Protein AF-A0A7W9WRQ5-F1 (afdb_monomer_lite)

Sequence (163 aa):
MSIVTDNIGAVTGIIGAITGGFALWKSYQVKSLDLRLELRKALGNAHHALRSLPDLLDYADGSRHRILAQGGQGGAALAWEQDLAAARTEIRNIAAELRDEDEDFNALSDKQLEVAIAAANKQVLRLEALVSKYRDAVAADDDRRRDIRREHADLARDMIARR

pLDDT: mean 80.29, std 16.01, range [38.62, 97.81]

Secondary structure (DSSP, 8-state):
--HHHHHHHHHHHHHHHHHHHHHHHTT----HHHHHHHHHHHHHHHHHHHHHHHHHHHHHHHHHHHHHHHH--HHHHHHHHHHHHHHHHHHHHHHHHSPPTT--GGG--HHHHHHHHHHHHHHHHHHHHHHHHHHHHHHHHHHHHHHHHHHHHHHHHHHHHT-

Structure (mmCIF, N/CA/C/O backbone):
data_AF-A0A7W9WRQ5-F1
#
_entry.id   AF-A0A7W9WRQ5-F1
#
loop_
_atom_site.group_PDB
_atom_site.id
_atom_site.type_symbol
_atom_site.label_atom_id
_atom_site.label_alt_id
_atom_site.label_comp_id
_atom_site.label_asym_id
_atom_site.label_entity_id
_atom_site.label_seq_id
_atom_site.pdbx_PDB_ins_code
_atom_site.Cartn_x
_atom_site.Cartn_y
_atom_site.Cartn_z
_atom_site.occupancy
_atom_site.B_iso_or_equiv
_atom_site.auth_seq_id
_atom_site.auth_comp_id
_atom_site.auth_asym_id
_atom_site.auth_atom_id
_atom_site.pdbx_PDB_model_num
ATOM 1 N N . MET A 1 1 ? -7.538 -7.346 -21.746 1.00 40.38 1 MET A N 1
ATOM 2 C CA . MET A 1 1 ? -6.639 -6.875 -20.670 1.00 40.38 1 MET A CA 1
ATOM 3 C C . MET A 1 1 ? -7.435 -6.085 -19.615 1.00 40.38 1 MET A C 1
ATOM 5 O O . MET A 1 1 ? -6.917 -5.126 -19.074 1.00 40.38 1 MET A O 1
ATOM 9 N N . SER A 1 2 ? -8.689 -6.467 -19.326 1.00 38.78 2 SER A N 1
ATOM 10 C CA . SER A 1 2 ? -9.653 -5.581 -18.638 1.00 38.78 2 SER A CA 1
ATOM 11 C C . SER A 1 2 ? -9.828 -5.880 -17.143 1.00 38.78 2 SER A C 1
ATOM 13 O O . SER A 1 2 ? -10.076 -4.974 -16.366 1.00 38.78 2 SER A O 1
ATOM 15 N N . ILE A 1 3 ? -9.593 -7.124 -16.716 1.00 38.62 3 ILE A N 1
ATOM 16 C CA . ILE A 1 3 ? -9.868 -7.575 -15.339 1.00 38.62 3 ILE A CA 1
ATOM 17 C C . ILE A 1 3 ? -8.924 -6.914 -14.312 1.00 38.62 3 ILE A C 1
ATOM 19 O O . ILE A 1 3 ? -9.313 -6.629 -13.185 1.00 38.62 3 ILE A O 1
ATOM 23 N N . VAL A 1 4 ? -7.678 -6.627 -14.701 1.00 41.75 4 VAL A N 1
ATOM 24 C CA . VAL A 1 4 ? -6.659 -6.071 -13.790 1.00 41.75 4 VAL A CA 1
ATOM 25 C C . VAL A 1 4 ? -6.859 -4.567 -13.576 1.00 41.75 4 VAL A C 1
ATOM 27 O O . VAL A 1 4 ? -6.687 -4.072 -12.465 1.00 41.75 4 VAL A O 1
ATOM 30 N N . THR A 1 5 ? -7.275 -3.836 -14.614 1.00 45.28 5 THR A N 1
ATOM 31 C CA . THR A 1 5 ? -7.593 -2.404 -14.510 1.00 45.28 5 THR A CA 1
ATOM 32 C C . THR A 1 5 ? -8.837 -2.176 -13.650 1.00 45.28 5 THR A C 1
ATOM 34 O O . THR A 1 5 ? -8.851 -1.239 -12.852 1.00 45.28 5 THR A O 1
ATOM 37 N N . ASP A 1 6 ? -9.824 -3.074 -13.739 1.00 45.28 6 ASP A N 1
ATOM 38 C CA . ASP A 1 6 ? -11.033 -3.032 -12.910 1.00 45.28 6 ASP A CA 1
ATOM 39 C C . ASP A 1 6 ? -10.716 -3.250 -11.418 1.00 45.28 6 ASP A C 1
ATOM 41 O O . ASP A 1 6 ? -11.196 -2.496 -10.567 1.00 45.28 6 ASP A O 1
ATOM 45 N N . ASN A 1 7 ? -9.823 -4.193 -11.087 1.00 49.25 7 ASN A N 1
ATOM 46 C CA . ASN A 1 7 ? -9.411 -4.444 -9.699 1.00 49.25 7 ASN A CA 1
ATOM 47 C C . ASN A 1 7 ? -8.590 -3.288 -9.102 1.00 49.25 7 ASN A C 1
ATOM 49 O O . ASN A 1 7 ? -8.823 -2.885 -7.962 1.00 49.25 7 ASN A O 1
ATOM 53 N N . ILE A 1 8 ? -7.668 -2.698 -9.871 1.00 50.19 8 ILE A N 1
ATOM 54 C CA . ILE A 1 8 ? -6.861 -1.554 -9.408 1.00 50.19 8 ILE A CA 1
ATOM 55 C C . ILE A 1 8 ? -7.742 -0.302 -9.228 1.00 50.19 8 ILE A C 1
ATOM 57 O O . ILE A 1 8 ? -7.540 0.475 -8.290 1.00 50.19 8 ILE A O 1
ATOM 61 N N . GLY A 1 9 ? -8.754 -0.120 -10.084 1.00 49.56 9 GLY A N 1
ATOM 62 C CA . GLY A 1 9 ? -9.756 0.941 -9.966 1.00 49.56 9 GLY A CA 1
ATOM 63 C C . GLY A 1 9 ? -10.586 0.834 -8.683 1.00 49.56 9 GLY A C 1
ATOM 64 O O . GLY A 1 9 ? -10.688 1.821 -7.946 1.00 49.56 9 GLY A O 1
ATOM 65 N N . ALA A 1 10 ? -11.086 -0.366 -8.368 1.00 51.34 10 ALA A N 1
ATOM 66 C CA . ALA A 1 10 ? -11.911 -0.636 -7.186 1.00 51.34 10 ALA A CA 1
ATOM 67 C C . ALA A 1 10 ? -11.186 -0.346 -5.858 1.00 51.34 10 ALA A C 1
ATOM 69 O O . ALA A 1 10 ? -11.768 0.246 -4.948 1.00 51.34 10 ALA A O 1
ATOM 70 N N . VAL A 1 11 ? -9.890 -0.665 -5.773 1.00 52.44 11 VAL A N 1
ATOM 71 C CA . VAL A 1 11 ? -9.059 -0.368 -4.591 1.00 52.44 11 VAL A CA 1
ATOM 72 C C . VAL A 1 11 ? -8.927 1.150 -4.357 1.00 52.44 11 VAL A C 1
ATOM 74 O O . VAL A 1 11 ? -8.906 1.601 -3.215 1.00 52.44 11 VAL A O 1
ATOM 77 N N . THR A 1 12 ? -8.925 1.967 -5.421 1.00 52.56 12 THR A N 1
ATOM 78 C CA . THR A 1 12 ? -8.859 3.448 -5.341 1.00 52.56 12 THR A CA 1
ATOM 79 C C . THR A 1 12 ? -10.091 4.079 -4.714 1.00 52.56 12 THR A C 1
ATOM 81 O O . THR A 1 12 ? -9.970 4.965 -3.870 1.00 52.56 12 THR A O 1
ATOM 84 N N . GLY A 1 13 ? -11.276 3.669 -5.181 1.00 53.44 13 GLY A N 1
ATOM 85 C CA . GLY A 1 13 ? -12.532 4.325 -4.815 1.00 53.44 13 GLY A CA 1
ATOM 86 C C . GLY A 1 13 ? -12.868 4.122 -3.343 1.00 53.44 13 GLY A C 1
ATOM 87 O O . GLY A 1 13 ? -13.399 5.021 -2.697 1.00 53.44 13 GLY A O 1
ATOM 88 N N . ILE A 1 14 ? -12.492 2.960 -2.807 1.00 53.66 14 ILE A N 1
ATOM 89 C CA . ILE A 1 14 ? -12.725 2.607 -1.410 1.00 53.66 14 ILE A CA 1
ATOM 90 C C . ILE A 1 14 ? -11.738 3.351 -0.506 1.00 53.66 14 ILE A C 1
ATOM 92 O O . ILE A 1 14 ? -12.165 3.914 0.491 1.00 53.66 14 ILE A O 1
ATOM 96 N N . ILE A 1 15 ? -10.452 3.441 -0.870 1.00 53.12 15 ILE A N 1
ATOM 97 C CA . ILE A 1 15 ? -9.434 4.068 -0.009 1.00 53.12 15 ILE A CA 1
ATOM 98 C C . ILE A 1 15 ? -9.570 5.600 0.030 1.00 53.12 15 ILE A C 1
ATOM 100 O O . ILE A 1 15 ? -9.605 6.181 1.113 1.00 53.12 15 ILE A O 1
ATOM 104 N N . GLY A 1 16 ? -9.772 6.259 -1.118 1.00 52.09 16 GLY A N 1
ATOM 105 C CA . GLY A 1 16 ? -9.921 7.722 -1.172 1.00 52.09 16 GLY A CA 1
ATOM 106 C C . GLY A 1 16 ? -11.181 8.258 -0.472 1.00 52.09 16 GLY A C 1
ATOM 107 O O . GLY A 1 16 ? -11.185 9.386 0.021 1.00 52.09 16 GLY A O 1
ATOM 108 N N . ALA A 1 17 ? -12.243 7.451 -0.370 1.00 53.22 17 ALA A N 1
ATOM 109 C CA . ALA A 1 17 ? -13.455 7.814 0.366 1.00 53.22 17 ALA A CA 1
ATOM 110 C C . ALA A 1 17 ? -13.265 7.796 1.901 1.00 53.22 17 ALA A C 1
ATOM 112 O O . ALA A 1 17 ? -14.034 8.436 2.620 1.00 53.22 17 ALA A O 1
ATOM 113 N N . ILE A 1 18 ? -12.240 7.103 2.414 1.00 52.03 18 ILE A N 1
ATOM 114 C CA . ILE A 1 18 ? -11.999 6.915 3.857 1.00 52.03 18 ILE A CA 1
ATOM 115 C C . ILE A 1 18 ? -11.260 8.111 4.473 1.00 52.03 18 ILE A C 1
ATOM 117 O O . ILE A 1 18 ? -11.585 8.530 5.586 1.00 52.03 18 ILE A O 1
ATOM 121 N N . THR A 1 19 ? -10.321 8.723 3.746 1.00 52.88 19 THR A N 1
ATOM 122 C CA . THR A 1 19 ? -9.516 9.862 4.231 1.00 52.88 19 THR A CA 1
ATOM 123 C C . THR A 1 19 ? -10.376 11.103 4.498 1.00 52.88 19 THR A C 1
ATOM 125 O O . THR A 1 19 ? -10.135 11.836 5.461 1.00 52.88 19 THR A O 1
ATOM 128 N N . GLY A 1 20 ? -11.451 11.291 3.722 1.00 51.50 20 GLY A N 1
ATOM 129 C CA . GLY A 1 20 ? -12.472 12.306 4.003 1.00 51.50 20 GLY A CA 1
ATOM 130 C C . GLY A 1 20 ? -13.221 12.054 5.318 1.00 51.50 20 GLY A C 1
ATOM 131 O O . GLY A 1 20 ? -13.541 12.999 6.034 1.00 51.50 20 GLY A O 1
ATOM 132 N N . GLY A 1 21 ? -13.435 10.785 5.681 1.00 49.81 21 GLY A N 1
ATOM 133 C CA . GLY A 1 21 ? -14.098 10.380 6.922 1.00 49.81 21 GLY A CA 1
ATOM 134 C C . G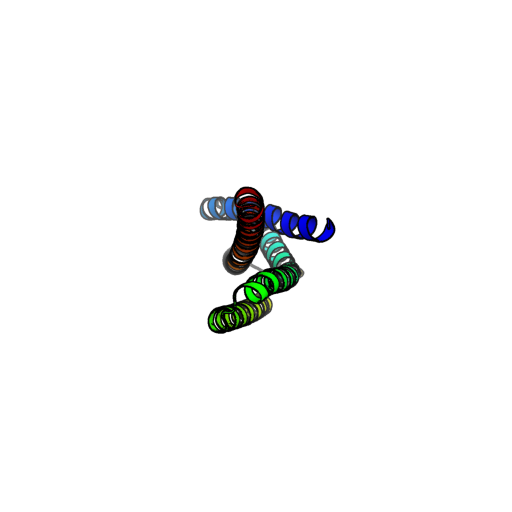LY A 1 21 ? -13.255 10.622 8.175 1.00 49.81 21 GLY A C 1
ATOM 135 O O . GLY A 1 21 ? -13.776 11.142 9.155 1.00 49.81 21 GLY A O 1
ATOM 136 N N . PHE A 1 22 ? -11.947 10.341 8.146 1.00 51.72 22 PHE A N 1
ATOM 137 C CA . PHE A 1 22 ? -11.071 10.529 9.316 1.00 51.72 22 PHE A CA 1
ATOM 138 C C . PHE A 1 22 ? -10.882 12.006 9.697 1.00 51.72 22 PHE A C 1
ATOM 140 O O . PHE A 1 22 ? -10.883 12.358 10.881 1.00 51.72 22 PHE A O 1
ATOM 147 N N . ALA A 1 23 ? -10.762 12.887 8.695 1.00 52.22 23 ALA A N 1
ATOM 148 C CA . ALA A 1 23 ? -10.707 14.331 8.919 1.00 52.22 23 ALA A CA 1
ATOM 149 C C . ALA A 1 23 ? -11.993 14.856 9.584 1.00 52.22 23 ALA A C 1
ATOM 151 O O . ALA A 1 23 ? -11.932 15.762 10.415 1.00 52.22 23 ALA A O 1
ATOM 152 N N . LEU A 1 24 ? -13.140 14.249 9.260 1.00 47.38 24 LEU A N 1
ATOM 153 C CA . LEU A 1 24 ? -14.431 14.562 9.870 1.00 47.38 24 LEU A CA 1
ATOM 154 C C . LEU A 1 24 ? -14.589 13.915 11.259 1.00 47.38 24 LEU A C 1
ATOM 156 O O . LEU A 1 24 ? -15.101 14.564 12.169 1.00 47.38 24 LEU A O 1
ATOM 160 N N . TRP A 1 25 ? -14.090 12.693 11.470 1.00 55.69 25 TRP A N 1
ATOM 161 C CA . TRP A 1 25 ? -14.201 11.955 12.736 1.00 55.69 25 TRP A CA 1
ATOM 162 C C . TRP A 1 25 ? -13.488 12.640 13.902 1.00 55.69 25 TRP A C 1
ATOM 164 O O . TRP A 1 25 ? -14.059 12.778 14.982 1.00 55.69 25 TRP A O 1
ATOM 174 N N . LYS A 1 26 ? -12.281 13.181 13.671 1.00 55.25 26 LYS A N 1
ATOM 175 C CA . LYS A 1 26 ? -11.545 13.954 14.692 1.00 55.25 26 LYS A CA 1
ATOM 176 C C . LYS A 1 26 ? -12.344 15.164 15.213 1.00 55.25 26 LYS A C 1
ATOM 178 O O . LYS A 1 26 ? -12.003 15.713 16.258 1.00 55.25 26 LYS A O 1
ATOM 183 N N . SER A 1 27 ? -13.382 15.588 14.488 1.00 53.69 27 SER A N 1
ATOM 184 C CA . SER A 1 27 ? -14.156 16.793 14.769 1.00 53.69 27 SER A CA 1
ATOM 185 C C . SER A 1 27 ? -15.539 16.554 15.399 1.00 53.69 27 SER A C 1
ATOM 187 O O . SER A 1 27 ? -16.169 17.543 15.774 1.00 53.69 27 SER A O 1
ATOM 189 N N . TYR A 1 28 ? -16.032 15.312 15.544 1.00 49.78 28 TYR A N 1
ATOM 190 C CA . TYR A 1 28 ? -17.411 15.051 16.002 1.00 49.78 28 TYR A CA 1
ATOM 191 C C . TYR A 1 28 ? -17.513 14.083 17.196 1.00 49.78 28 TYR A C 1
ATOM 193 O O . TYR A 1 28 ? -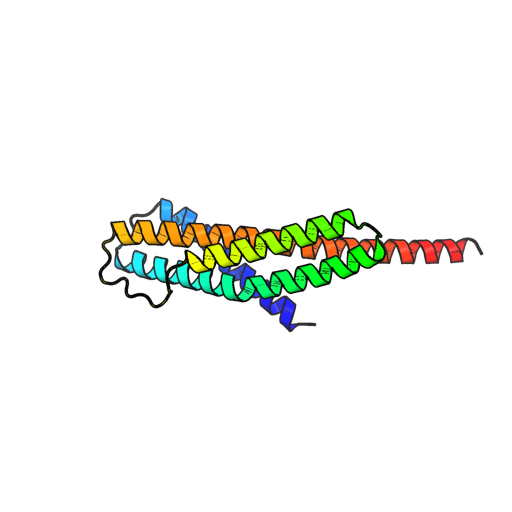16.858 13.049 17.240 1.00 49.78 28 TYR A O 1
ATOM 201 N N . GLN A 1 29 ? -18.400 14.400 18.152 1.00 54.22 29 GLN A N 1
ATOM 202 C CA . GLN A 1 29 ? -18.887 13.470 19.183 1.00 54.22 29 GLN A CA 1
ATOM 203 C C . GLN A 1 29 ? -19.840 12.456 18.536 1.00 54.22 29 GLN A C 1
ATOM 205 O O . GLN A 1 29 ? -21.036 12.711 18.384 1.00 54.22 29 GLN A O 1
ATOM 210 N N . VAL A 1 30 ? -19.296 11.324 18.106 1.00 59.09 30 VAL A N 1
ATOM 211 C CA . VAL A 1 30 ? -20.048 10.243 17.459 1.00 59.09 30 VAL A CA 1
ATOM 212 C C . VAL A 1 30 ? -20.691 9.345 18.528 1.00 59.09 30 VAL A C 1
ATOM 214 O O . VAL A 1 30 ? -20.068 9.027 19.538 1.00 59.09 30 VAL A O 1
ATOM 217 N N . LYS A 1 31 ? -21.961 8.951 18.343 1.00 60.62 31 LYS A N 1
ATOM 218 C CA . LYS A 1 31 ? -22.677 8.063 19.283 1.00 60.62 31 LYS A CA 1
ATOM 219 C C . LYS A 1 31 ? -22.090 6.644 19.247 1.00 60.62 31 LYS A C 1
ATOM 221 O O . LYS A 1 31 ? -21.617 6.187 18.214 1.00 60.62 31 LYS A O 1
ATOM 226 N N . SER A 1 32 ? -22.205 5.899 20.345 1.00 61.25 32 SER A N 1
ATOM 227 C CA . SER A 1 32 ? -21.644 4.543 20.497 1.00 61.25 32 SER A CA 1
ATOM 228 C C . SER A 1 32 ? -22.009 3.541 19.388 1.00 61.25 32 SER A C 1
ATOM 230 O O . SER A 1 32 ? -21.170 2.745 18.963 1.00 61.25 32 SER A O 1
ATOM 232 N N . LEU A 1 33 ? -23.244 3.590 18.877 1.00 61.84 33 LEU A N 1
ATOM 233 C CA . LEU A 1 33 ? -23.689 2.745 17.763 1.00 61.84 33 LEU A CA 1
ATOM 234 C C . LEU A 1 33 ? -22.969 3.099 16.452 1.00 61.84 33 LEU A C 1
ATOM 236 O O . LEU A 1 33 ? -22.572 2.206 15.702 1.00 61.84 33 LEU A O 1
ATOM 240 N N . ASP A 1 34 ? -22.754 4.391 16.212 1.00 79.69 34 ASP A N 1
ATOM 241 C CA . ASP A 1 34 ? -22.026 4.880 15.044 1.00 79.69 34 ASP A CA 1
ATOM 242 C C . ASP A 1 34 ? -20.537 4.503 15.135 1.00 79.69 34 ASP A C 1
ATOM 244 O O . ASP A 1 34 ? -19.960 4.097 14.129 1.00 79.69 34 ASP A O 1
ATOM 248 N N . LEU A 1 35 ? -19.943 4.498 16.340 1.00 82.62 35 LEU A N 1
ATOM 249 C CA . LEU A 1 35 ? -18.562 4.043 16.562 1.00 82.62 35 LEU A CA 1
ATOM 250 C C . LEU A 1 35 ? -18.370 2.560 16.196 1.00 82.62 35 LEU A C 1
ATOM 252 O O . LEU A 1 35 ? -17.385 2.192 15.558 1.00 82.62 35 LEU A O 1
ATOM 256 N N . ARG A 1 36 ? -19.316 1.680 16.549 1.00 87.06 36 ARG A N 1
ATOM 257 C CA . ARG A 1 36 ? -19.233 0.252 16.173 1.00 87.06 36 ARG A CA 1
ATOM 258 C C . ARG A 1 36 ? -19.313 0.055 14.665 1.00 87.06 36 ARG A C 1
ATOM 260 O O . ARG A 1 36 ? -18.573 -0.757 14.108 1.00 87.06 36 ARG A O 1
ATOM 267 N N . LEU A 1 37 ?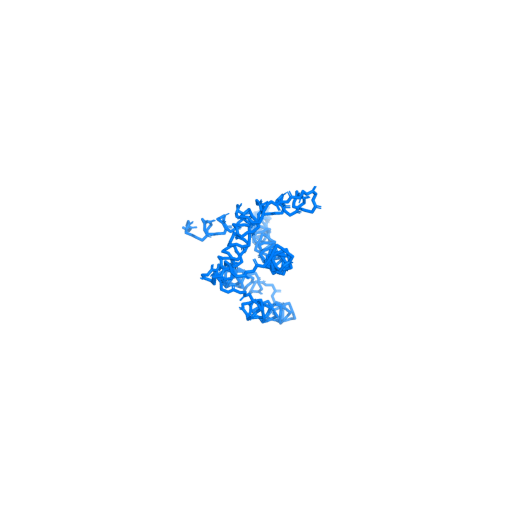 -20.212 0.787 14.009 1.00 85.62 37 LEU A N 1
ATOM 268 C CA . LEU A 1 37 ? -20.349 0.745 12.557 1.00 85.62 37 LEU A CA 1
ATOM 269 C C . LEU A 1 37 ? -19.083 1.267 11.869 1.00 85.62 37 LEU A C 1
ATOM 271 O O . LEU A 1 37 ? -18.633 0.687 10.883 1.00 85.62 37 LEU A O 1
ATOM 275 N N . GLU A 1 38 ? -18.505 2.344 12.388 1.00 83.81 38 GLU A N 1
ATOM 276 C CA . GLU A 1 38 ? -17.261 2.914 11.885 1.00 83.81 38 GLU A CA 1
ATOM 277 C C . GLU A 1 38 ? -16.080 1.954 12.046 1.00 83.81 38 GLU A C 1
ATOM 279 O O . GLU A 1 38 ? -15.348 1.735 11.081 1.00 83.81 38 GLU A O 1
ATOM 284 N N . LEU A 1 39 ? -15.950 1.301 13.206 1.00 87.75 39 LEU A N 1
ATOM 285 C CA . LEU A 1 39 ? -14.934 0.270 13.424 1.00 87.75 39 LEU A CA 1
ATOM 286 C C . LEU A 1 39 ? -15.064 -0.864 12.401 1.00 87.75 39 LEU A C 1
ATOM 288 O O . LEU A 1 39 ? -14.078 -1.220 11.760 1.00 87.75 39 LEU A O 1
ATOM 292 N N . ARG A 1 40 ? -16.279 -1.392 12.191 1.00 89.12 40 ARG A N 1
ATOM 293 C CA . ARG A 1 40 ? -16.525 -2.448 11.192 1.00 89.12 40 ARG A CA 1
ATOM 294 C C . ARG A 1 40 ? -16.171 -1.999 9.778 1.00 89.12 40 ARG A C 1
ATOM 296 O O . ARG A 1 40 ? -15.559 -2.761 9.039 1.00 89.12 40 ARG A O 1
ATOM 303 N N . LYS A 1 41 ? -16.504 -0.760 9.404 1.00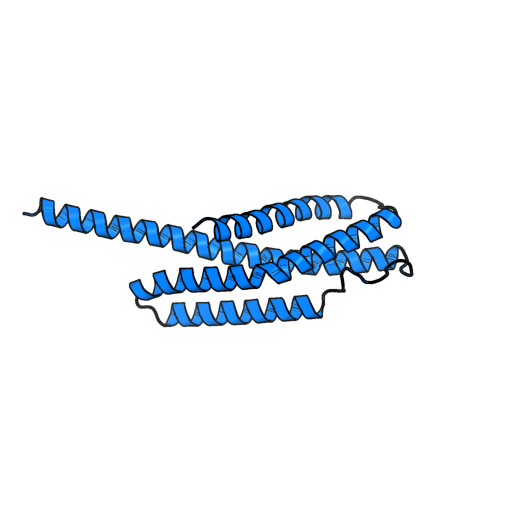 86.19 41 LYS A N 1
ATOM 304 C CA . LYS A 1 41 ? -16.114 -0.194 8.103 1.00 86.19 41 LYS A CA 1
ATOM 305 C C . LYS A 1 41 ? -14.595 -0.112 7.960 1.00 86.19 41 LYS A C 1
ATOM 307 O O . LYS A 1 41 ? -14.066 -0.529 6.934 1.00 86.19 41 LYS A O 1
ATOM 312 N N . ALA A 1 42 ? -13.894 0.394 8.975 1.00 85.19 42 ALA A N 1
ATOM 313 C CA . ALA A 1 42 ? -12.437 0.501 8.954 1.00 85.19 42 ALA A CA 1
ATOM 314 C C . ALA A 1 42 ? -11.766 -0.877 8.830 1.00 85.19 42 ALA A C 1
ATOM 316 O O . ALA A 1 42 ? -10.879 -1.050 7.993 1.00 85.19 42 ALA A O 1
ATOM 317 N N . LEU A 1 43 ? -12.228 -1.868 9.603 1.00 90.69 43 LEU A N 1
ATOM 318 C CA . LEU A 1 43 ? -11.726 -3.243 9.534 1.00 90.69 43 LEU A CA 1
ATOM 319 C C . LEU A 1 43 ? -12.018 -3.886 8.176 1.00 90.69 43 LEU A C 1
ATOM 321 O O . LEU A 1 43 ? -11.094 -4.408 7.559 1.00 90.69 43 LEU A O 1
ATOM 325 N N . GLY A 1 44 ? -13.246 -3.778 7.661 1.00 88.44 44 GLY A N 1
ATOM 326 C CA . GLY A 1 44 ? -13.598 -4.348 6.358 1.00 88.44 44 GLY A CA 1
ATOM 327 C C . GLY A 1 44 ? -12.800 -3.742 5.203 1.00 88.44 44 GLY A C 1
ATOM 328 O O . GLY A 1 44 ? -12.334 -4.457 4.313 1.00 88.44 44 GLY A O 1
ATOM 329 N N . ASN A 1 45 ? -12.539 -2.434 5.252 1.00 83.44 45 ASN A N 1
ATOM 330 C CA . ASN A 1 45 ? -11.675 -1.770 4.278 1.00 83.44 45 ASN A CA 1
ATOM 331 C C . ASN A 1 45 ? -10.221 -2.246 4.382 1.00 83.44 45 ASN A C 1
ATOM 333 O O . ASN A 1 45 ? -9.593 -2.521 3.358 1.00 83.44 45 ASN A O 1
ATOM 337 N N . ALA A 1 46 ? -9.690 -2.380 5.600 1.00 88.44 46 ALA A N 1
ATOM 338 C CA . ALA A 1 46 ? -8.345 -2.898 5.820 1.00 88.44 46 ALA A CA 1
ATOM 339 C C . ALA A 1 46 ? -8.215 -4.355 5.337 1.00 88.44 46 ALA A C 1
ATOM 341 O O . ALA A 1 46 ? -7.268 -4.672 4.621 1.00 88.44 46 ALA A O 1
ATOM 342 N N . HIS A 1 47 ? -9.196 -5.217 5.620 1.00 91.31 47 HIS A N 1
ATOM 343 C CA . HIS A 1 47 ? -9.237 -6.604 5.134 1.00 91.31 47 HIS A CA 1
ATOM 344 C C . HIS A 1 47 ? -9.374 -6.696 3.613 1.00 91.31 47 HIS A C 1
ATOM 346 O O . HIS A 1 47 ? -8.741 -7.536 2.972 1.00 91.31 47 HIS A O 1
ATOM 352 N N . HIS A 1 48 ? -10.172 -5.829 2.991 1.00 87.00 48 HIS A N 1
ATOM 353 C CA . HIS A 1 48 ? -10.241 -5.746 1.532 1.00 87.00 48 HIS A CA 1
ATOM 354 C C . HIS A 1 48 ? -8.899 -5.309 0.919 1.00 87.00 48 HIS A C 1
ATOM 356 O O . HIS A 1 48 ? -8.427 -5.905 -0.055 1.00 87.00 48 HIS A O 1
ATOM 362 N N . ALA A 1 49 ? -8.249 -4.297 1.497 1.00 86.88 49 ALA A N 1
ATOM 363 C CA . ALA A 1 49 ? -6.928 -3.859 1.058 1.00 86.88 49 ALA A CA 1
ATOM 364 C C . ALA A 1 49 ? -5.881 -4.973 1.232 1.00 86.88 49 ALA A C 1
ATOM 366 O O . ALA A 1 49 ? -5.150 -5.263 0.292 1.00 86.88 49 ALA A O 1
ATOM 367 N N . LEU A 1 50 ? -5.871 -5.682 2.365 1.00 90.75 50 LEU A N 1
ATOM 368 C CA . LEU A 1 50 ? -4.985 -6.831 2.596 1.00 90.75 50 LEU A CA 1
ATOM 369 C C . LEU A 1 50 ? -5.162 -7.947 1.559 1.00 90.75 50 LEU A C 1
ATOM 371 O O . LEU A 1 50 ? -4.177 -8.567 1.164 1.00 90.75 50 LEU A O 1
ATOM 375 N N . ARG A 1 51 ? -6.393 -8.185 1.093 1.00 89.31 51 ARG A N 1
ATOM 376 C CA . ARG A 1 51 ? -6.681 -9.182 0.049 1.00 89.31 51 ARG A CA 1
ATOM 377 C C . ARG A 1 51 ? -6.221 -8.756 -1.345 1.00 89.31 51 ARG A C 1
ATOM 379 O O . ARG A 1 51 ? -5.842 -9.610 -2.131 1.00 89.31 51 ARG A O 1
ATOM 386 N N . SER A 1 52 ? -6.256 -7.461 -1.653 1.00 86.81 52 SER A N 1
ATOM 387 C CA . SER A 1 52 ? -5.980 -6.935 -3.002 1.00 86.81 52 SER A CA 1
ATOM 388 C C . SER A 1 52 ? -4.536 -6.472 -3.211 1.00 86.81 52 SER A C 1
ATOM 390 O O . SER A 1 52 ? -4.043 -6.449 -4.339 1.00 86.81 52 SER A O 1
ATOM 392 N N . LEU A 1 53 ? -3.836 -6.106 -2.138 1.00 89.50 53 LEU A N 1
ATOM 393 C CA . LEU A 1 53 ? -2.474 -5.589 -2.213 1.00 89.50 53 LEU A CA 1
ATOM 394 C C . LEU A 1 53 ? -1.450 -6.600 -2.767 1.00 89.50 53 LEU A C 1
ATOM 396 O O . LEU A 1 53 ? -0.604 -6.170 -3.550 1.00 89.50 53 LEU A O 1
ATOM 400 N N . PRO A 1 54 ? -1.510 -7.911 -2.446 1.00 91.19 54 PRO A N 1
ATOM 401 C CA . PRO A 1 54 ? -0.613 -8.906 -3.038 1.00 91.19 54 PRO A CA 1
ATOM 402 C C . PRO A 1 54 ? -0.666 -8.933 -4.570 1.00 91.19 54 PRO A C 1
ATOM 404 O O . PRO A 1 54 ? 0.384 -8.889 -5.207 1.00 91.19 54 PRO A O 1
ATOM 407 N N . ASP A 1 55 ? -1.866 -8.890 -5.155 1.00 90.31 55 ASP A N 1
ATOM 408 C CA . ASP A 1 55 ? -2.047 -8.873 -6.611 1.00 90.31 55 ASP A CA 1
ATOM 409 C C . ASP A 1 55 ? -1.446 -7.608 -7.244 1.00 90.31 55 ASP A C 1
ATOM 411 O O . ASP A 1 55 ? -0.841 -7.663 -8.318 1.00 90.31 55 ASP A O 1
ATOM 415 N N . LEU A 1 56 ? -1.570 -6.456 -6.569 1.00 90.25 56 LEU A N 1
ATOM 416 C CA . LEU A 1 56 ? -0.928 -5.217 -7.011 1.00 90.25 56 LEU A CA 1
ATOM 417 C C . LEU A 1 56 ? 0.601 -5.329 -6.966 1.00 90.25 56 LEU A C 1
ATOM 419 O O . LEU A 1 56 ? 1.259 -4.866 -7.898 1.00 90.25 56 LEU A O 1
ATOM 423 N N . LEU A 1 57 ? 1.168 -5.927 -5.911 1.00 93.50 57 LEU A N 1
ATOM 424 C CA . LEU A 1 57 ? 2.616 -6.133 -5.808 1.00 93.50 57 LEU A CA 1
ATOM 425 C C . LEU A 1 57 ? 3.130 -7.041 -6.926 1.00 93.50 57 LEU A C 1
ATOM 427 O O . LEU A 1 57 ? 4.133 -6.713 -7.554 1.00 93.50 57 LEU A O 1
ATOM 431 N N . ASP A 1 58 ? 2.429 -8.139 -7.208 1.00 93.06 58 ASP A N 1
ATOM 432 C CA . ASP A 1 58 ? 2.797 -9.079 -8.272 1.00 93.06 58 ASP A CA 1
ATOM 433 C C . ASP A 1 58 ? 2.696 -8.420 -9.658 1.00 93.06 58 ASP A C 1
ATOM 435 O O . ASP A 1 58 ? 3.570 -8.585 -10.516 1.00 93.06 58 ASP A O 1
ATOM 439 N N . TYR A 1 59 ? 1.663 -7.601 -9.872 1.00 90.19 59 TYR A N 1
ATOM 440 C CA . TYR A 1 59 ? 1.524 -6.825 -11.101 1.00 90.19 59 TYR A CA 1
ATOM 441 C C . TYR A 1 59 ? 2.634 -5.776 -11.261 1.00 90.19 59 TYR A C 1
ATOM 443 O O . TYR A 1 59 ? 3.221 -5.654 -12.343 1.00 90.19 59 TYR A O 1
ATOM 451 N N . ALA A 1 60 ? 2.938 -5.030 -10.197 1.00 91.69 60 ALA A N 1
ATOM 452 C CA . ALA A 1 60 ? 4.011 -4.042 -10.189 1.00 91.69 60 ALA A CA 1
ATOM 453 C C . ALA A 1 60 ? 5.372 -4.701 -10.444 1.00 91.69 60 ALA A C 1
ATOM 455 O O . ALA A 1 60 ? 6.171 -4.179 -11.222 1.00 91.69 60 ALA A O 1
ATOM 456 N N . ASP A 1 61 ? 5.609 -5.876 -9.863 1.00 94.44 61 ASP A N 1
ATOM 457 C CA . ASP A 1 61 ? 6.836 -6.635 -10.073 1.00 94.44 61 ASP A CA 1
ATOM 458 C C . ASP A 1 61 ? 7.013 -7.058 -11.535 1.00 94.44 61 ASP A C 1
ATOM 460 O O . ASP A 1 61 ? 8.040 -6.787 -12.166 1.00 94.44 61 ASP A O 1
ATOM 464 N N . GLY A 1 62 ? 5.961 -7.637 -12.121 1.00 91.44 62 GLY A N 1
ATOM 465 C CA . GLY A 1 62 ? 5.952 -7.994 -13.537 1.00 91.44 62 GLY A CA 1
ATOM 466 C C . GLY A 1 62 ? 6.102 -6.778 -14.457 1.00 91.44 62 GLY A C 1
ATOM 467 O O . GLY A 1 62 ? 6.726 -6.872 -15.516 1.00 91.44 62 GLY A O 1
ATOM 468 N N . SER A 1 63 ? 5.556 -5.622 -14.070 1.00 90.19 63 SER A N 1
ATOM 469 C CA . SER A 1 63 ? 5.746 -4.364 -14.796 1.00 90.19 63 SER A CA 1
ATOM 470 C C . SER A 1 63 ? 7.209 -3.915 -14.779 1.00 90.19 63 SER A C 1
ATOM 472 O O . SER A 1 63 ? 7.755 -3.610 -15.848 1.00 90.19 63 SER A O 1
ATOM 474 N N . ARG A 1 64 ? 7.845 -3.931 -13.603 1.00 91.12 64 ARG A N 1
ATOM 475 C CA . ARG A 1 64 ? 9.223 -3.467 -13.412 1.00 91.12 64 ARG A CA 1
ATOM 476 C C . ARG A 1 64 ? 10.228 -4.363 -14.124 1.00 91.12 64 ARG A C 1
ATOM 478 O O . ARG A 1 64 ? 11.122 -3.860 -14.806 1.00 91.12 64 ARG A O 1
ATOM 485 N N . HIS A 1 65 ? 10.043 -5.681 -14.049 1.00 88.50 65 HIS A N 1
ATOM 486 C CA . HIS A 1 65 ? 10.895 -6.654 -14.737 1.00 88.50 65 HIS A CA 1
ATOM 487 C C . HIS A 1 65 ? 10.975 -6.407 -16.251 1.00 88.50 65 HIS A C 1
ATOM 489 O O . HIS A 1 65 ? 12.054 -6.503 -16.837 1.00 88.50 65 HIS A O 1
ATOM 495 N N . ARG A 1 66 ? 9.865 -6.015 -16.894 1.00 86.94 66 ARG A N 1
ATOM 496 C CA . ARG A 1 66 ? 9.855 -5.691 -18.335 1.00 86.94 66 ARG A CA 1
ATOM 497 C C . ARG A 1 66 ? 10.696 -4.462 -18.675 1.00 86.94 66 ARG A C 1
ATOM 499 O O . ARG A 1 66 ? 11.268 -4.418 -19.758 1.00 86.94 66 ARG A O 1
ATOM 506 N N . ILE A 1 67 ? 10.761 -3.475 -17.780 1.00 87.06 67 ILE A N 1
ATOM 507 C CA . ILE A 1 67 ? 11.607 -2.286 -17.956 1.00 87.06 67 ILE A CA 1
ATOM 508 C C . ILE A 1 67 ? 13.079 -2.634 -17.722 1.00 87.06 67 ILE A C 1
ATOM 510 O O . ILE A 1 67 ? 13.933 -2.305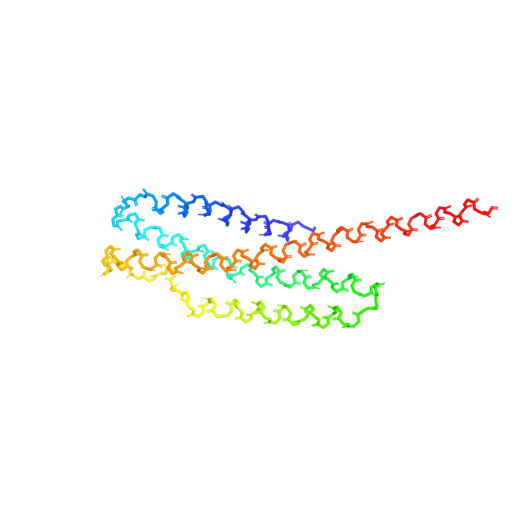 -18.546 1.00 87.06 67 ILE A O 1
ATOM 514 N N . LEU A 1 68 ? 13.388 -3.335 -16.629 1.00 83.19 68 LEU A N 1
ATOM 515 C CA . LEU A 1 68 ? 14.770 -3.647 -16.252 1.00 83.19 68 LEU A CA 1
ATOM 516 C C . LEU A 1 68 ? 15.460 -4.595 -17.242 1.00 83.19 68 LEU A C 1
ATOM 518 O O . LEU A 1 68 ? 16.651 -4.424 -17.510 1.00 83.19 68 LEU A O 1
ATOM 522 N N . ALA A 1 69 ? 14.712 -5.517 -17.858 1.00 76.19 69 ALA A N 1
ATOM 523 C CA . ALA A 1 69 ? 15.213 -6.386 -18.925 1.00 76.19 69 ALA A CA 1
ATOM 524 C C . ALA A 1 69 ? 15.731 -5.614 -20.156 1.00 76.19 69 ALA A C 1
ATOM 526 O O . ALA A 1 69 ? 16.535 -6.149 -20.915 1.00 76.19 69 ALA A O 1
ATOM 527 N N . GLN A 1 70 ? 15.301 -4.361 -20.354 1.00 66.81 70 GLN A N 1
ATOM 528 C CA . GLN A 1 70 ? 15.740 -3.507 -21.465 1.00 66.81 70 GLN A CA 1
ATOM 529 C C . GLN A 1 70 ? 16.880 -2.545 -21.087 1.00 66.81 70 GLN A C 1
ATOM 531 O O . GLN A 1 70 ? 17.515 -1.987 -21.977 1.00 66.81 70 GLN A O 1
ATOM 536 N N . GLY A 1 71 ? 17.139 -2.338 -19.788 1.00 62.25 71 GLY A N 1
ATOM 537 C CA . GLY A 1 71 ? 17.998 -1.256 -19.287 1.00 62.25 71 GLY A CA 1
ATOM 538 C C . GLY A 1 71 ? 19.311 -1.673 -18.619 1.00 62.25 71 GLY A C 1
ATOM 539 O O . GLY A 1 71 ? 20.125 -0.799 -18.341 1.00 62.25 71 GLY A O 1
ATOM 540 N N . GLY A 1 72 ? 19.535 -2.967 -18.353 1.00 57.97 72 GLY A N 1
ATOM 541 C CA . GLY A 1 72 ? 20.814 -3.484 -17.847 1.00 57.97 72 GLY A CA 1
ATOM 542 C C . GLY A 1 72 ? 21.307 -2.809 -16.559 1.00 57.97 72 GLY A C 1
ATOM 543 O O . GLY A 1 72 ? 22.350 -2.163 -16.563 1.00 57.97 72 GLY A O 1
ATOM 544 N N . GLN A 1 73 ? 20.579 -2.941 -15.445 1.00 64.56 73 GLN A N 1
ATOM 545 C CA . GLN A 1 73 ? 20.987 -2.366 -14.153 1.00 64.56 73 GLN A CA 1
ATOM 546 C C . GLN A 1 73 ? 20.694 -3.320 -12.987 1.00 64.56 73 GLN A C 1
ATOM 548 O O . GLN A 1 73 ? 19.636 -3.260 -12.363 1.00 64.56 73 GLN A O 1
ATOM 553 N N . GLY A 1 74 ? 21.660 -4.186 -12.655 1.00 71.94 74 GLY A N 1
ATOM 554 C CA . GLY A 1 74 ? 21.527 -5.164 -11.563 1.00 71.94 74 GLY A CA 1
ATOM 555 C C . GLY A 1 74 ? 21.277 -4.540 -10.181 1.00 71.94 74 GLY A C 1
ATOM 556 O O . GLY A 1 74 ? 20.570 -5.123 -9.367 1.00 71.94 74 GLY A O 1
ATOM 557 N N . GLY A 1 75 ? 21.778 -3.325 -9.927 1.00 82.75 75 GLY A N 1
ATOM 558 C CA . GLY A 1 75 ? 21.533 -2.615 -8.664 1.00 82.75 75 GLY A CA 1
ATOM 559 C C . GLY A 1 75 ? 20.086 -2.137 -8.492 1.00 82.75 75 GLY A C 1
ATOM 560 O O . GLY A 1 75 ? 19.546 -2.205 -7.392 1.00 82.75 75 GLY A O 1
ATOM 561 N N . ALA A 1 76 ? 19.435 -1.704 -9.576 1.00 85.75 76 ALA A N 1
ATOM 562 C CA . ALA A 1 76 ? 18.035 -1.279 -9.541 1.00 85.75 76 ALA A CA 1
ATOM 563 C C . ALA A 1 76 ? 17.085 -2.472 -9.346 1.00 85.75 76 ALA A C 1
ATOM 565 O O . ALA A 1 76 ? 16.101 -2.356 -8.619 1.00 85.75 76 ALA A O 1
ATOM 566 N N . ALA A 1 77 ? 17.413 -3.623 -9.945 1.00 87.19 77 ALA A N 1
ATOM 567 C CA . ALA A 1 77 ? 16.688 -4.873 -9.721 1.00 87.19 77 ALA A CA 1
ATOM 568 C C . ALA A 1 77 ? 16.762 -5.308 -8.250 1.00 87.19 77 ALA A C 1
ATOM 570 O O . ALA A 1 77 ? 15.730 -5.544 -7.629 1.00 87.19 77 ALA A O 1
ATOM 571 N N . LEU A 1 78 ? 17.964 -5.305 -7.665 1.00 89.62 78 LEU A N 1
ATOM 572 C CA . LEU A 1 78 ? 18.150 -5.681 -6.264 1.00 89.62 78 LEU A CA 1
ATOM 573 C C . LEU A 1 78 ? 17.396 -4.749 -5.300 1.00 89.62 78 LEU A C 1
ATOM 575 O O . LEU A 1 78 ? 16.760 -5.219 -4.360 1.00 89.62 78 LEU A O 1
ATOM 579 N N . ALA A 1 79 ? 17.442 -3.432 -5.530 1.00 91.50 79 ALA A N 1
ATOM 580 C CA . ALA A 1 79 ? 16.704 -2.471 -4.710 1.00 91.50 79 ALA A CA 1
ATOM 581 C C . ALA A 1 79 ? 15.183 -2.694 -4.792 1.00 91.50 79 ALA A C 1
ATOM 583 O O . ALA A 1 79 ? 14.487 -2.626 -3.781 1.00 91.50 79 ALA A O 1
ATOM 584 N N . TRP A 1 80 ? 14.671 -3.011 -5.984 1.00 93.25 80 TRP A N 1
ATOM 585 C CA . TRP A 1 80 ? 13.259 -3.320 -6.190 1.00 93.25 80 TRP A CA 1
ATOM 586 C C . TRP A 1 80 ? 12.818 -4.600 -5.466 1.00 93.25 80 TRP A C 1
ATOM 588 O O . TRP A 1 80 ? 11.783 -4.609 -4.798 1.00 93.25 80 TRP A O 1
ATOM 598 N N . GLU A 1 81 ? 13.619 -5.665 -5.539 1.00 93.25 81 GLU A N 1
ATOM 599 C CA . GLU A 1 81 ? 13.355 -6.919 -4.823 1.00 93.25 81 GLU A CA 1
ATOM 600 C C . GLU A 1 81 ? 13.312 -6.711 -3.302 1.00 93.25 81 GLU A C 1
ATOM 602 O O . GLU A 1 81 ? 12.425 -7.234 -2.622 1.00 93.25 81 GLU A O 1
ATOM 607 N N . GLN A 1 82 ? 14.237 -5.907 -2.764 1.00 95.12 82 GLN A N 1
ATOM 608 C CA . GLN A 1 82 ? 14.255 -5.545 -1.344 1.00 95.12 82 GLN A CA 1
ATOM 609 C C . GLN A 1 82 ? 13.003 -4.758 -0.941 1.00 95.12 82 GLN A C 1
ATOM 611 O O . GLN A 1 82 ? 12.385 -5.068 0.080 1.00 95.12 82 GLN A O 1
ATOM 616 N N . ASP A 1 83 ? 12.590 -3.792 -1.761 1.00 95.88 83 ASP A N 1
ATOM 617 C CA . ASP A 1 83 ? 11.376 -3.006 -1.542 1.00 95.88 83 ASP A CA 1
ATOM 618 C C . ASP A 1 83 ? 10.110 -3.879 -1.537 1.00 95.88 83 ASP A C 1
ATOM 620 O O . ASP A 1 83 ? 9.247 -3.720 -0.663 1.00 95.88 83 ASP A O 1
ATOM 624 N N . LEU A 1 84 ? 10.011 -4.840 -2.462 1.00 96.50 84 LEU A N 1
ATOM 625 C CA . LEU A 1 84 ? 8.912 -5.807 -2.505 1.00 96.50 84 LEU A CA 1
ATOM 626 C C . LEU A 1 84 ? 8.903 -6.714 -1.275 1.00 96.50 84 LEU A C 1
ATOM 628 O O . LEU A 1 84 ? 7.846 -6.936 -0.679 1.00 96.50 84 LEU A O 1
ATOM 632 N N . ALA A 1 85 ? 10.065 -7.224 -0.864 1.00 96.94 85 ALA A N 1
ATOM 633 C CA . ALA A 1 85 ? 10.182 -8.057 0.330 1.00 96.94 85 ALA A CA 1
ATOM 634 C C . ALA A 1 85 ? 9.775 -7.293 1.603 1.00 96.94 85 ALA A C 1
ATOM 636 O O . ALA A 1 85 ? 9.063 -7.838 2.459 1.00 96.94 85 ALA A O 1
ATOM 637 N N . ALA A 1 86 ? 10.170 -6.021 1.706 1.00 97.50 86 ALA A N 1
ATOM 638 C CA . ALA A 1 86 ? 9.765 -5.137 2.792 1.00 97.50 86 ALA A CA 1
ATOM 639 C C . ALA A 1 86 ? 8.247 -4.906 2.786 1.00 97.50 86 ALA A C 1
ATOM 641 O O . ALA A 1 86 ? 7.601 -5.078 3.819 1.00 97.50 86 ALA A O 1
ATOM 642 N N . ALA A 1 87 ? 7.651 -4.623 1.624 1.00 96.50 87 ALA A N 1
ATOM 643 C CA . ALA A 1 87 ? 6.206 -4.430 1.504 1.00 96.50 87 ALA A CA 1
ATOM 644 C C . ALA A 1 87 ? 5.407 -5.692 1.856 1.00 96.50 87 ALA A C 1
ATOM 646 O O . ALA A 1 87 ? 4.438 -5.613 2.605 1.00 96.50 87 ALA A O 1
ATOM 647 N N . ARG A 1 88 ? 5.830 -6.877 1.396 1.00 97.00 88 ARG A N 1
ATOM 648 C CA . ARG A 1 88 ? 5.180 -8.147 1.776 1.00 97.00 88 ARG A CA 1
ATOM 649 C C . ARG A 1 88 ? 5.285 -8.420 3.275 1.00 97.00 88 ARG A C 1
ATOM 651 O O . ARG A 1 88 ? 4.366 -8.973 3.874 1.00 97.00 88 ARG A O 1
ATOM 658 N N . THR A 1 89 ? 6.399 -8.040 3.894 1.00 97.81 89 THR A N 1
ATOM 659 C CA . THR A 1 89 ? 6.567 -8.148 5.348 1.00 97.81 89 THR A CA 1
ATOM 660 C C . THR A 1 89 ? 5.645 -7.184 6.081 1.00 97.81 89 THR A C 1
ATOM 662 O O . THR A 1 89 ? 4.964 -7.599 7.012 1.00 97.81 89 THR A O 1
ATOM 665 N N . GLU A 1 90 ? 5.537 -5.948 5.607 1.00 96.25 90 GLU A N 1
ATOM 666 C CA . GLU A 1 90 ? 4.624 -4.956 6.166 1.00 96.25 90 GLU A CA 1
ATOM 667 C C . GLU A 1 90 ? 3.156 -5.398 6.064 1.00 96.25 90 GLU A C 1
ATOM 669 O O . GLU A 1 90 ? 2.428 -5.319 7.047 1.00 96.25 90 GLU A O 1
ATOM 674 N N . ILE A 1 91 ? 2.737 -5.968 4.928 1.00 95.56 91 ILE A N 1
ATOM 675 C CA . ILE A 1 91 ? 1.392 -6.547 4.759 1.00 95.56 91 ILE A CA 1
ATOM 676 C C . ILE A 1 91 ? 1.122 -7.633 5.803 1.00 95.56 91 ILE A C 1
ATOM 678 O O . ILE A 1 91 ? 0.058 -7.641 6.418 1.00 95.56 91 ILE A O 1
ATOM 682 N N . ARG A 1 92 ? 2.086 -8.535 6.038 1.00 96.44 92 ARG A N 1
ATOM 683 C CA . ARG A 1 92 ? 1.956 -9.588 7.060 1.00 96.44 92 ARG A CA 1
ATOM 684 C C . ARG A 1 92 ? 1.869 -9.014 8.472 1.00 96.44 92 ARG A C 1
ATOM 686 O O . ARG A 1 92 ? 1.059 -9.495 9.257 1.00 96.44 92 ARG A O 1
ATOM 693 N N . ASN A 1 93 ? 2.661 -7.990 8.780 1.00 96.06 93 ASN A N 1
ATOM 694 C CA . ASN A 1 93 ? 2.614 -7.321 10.080 1.00 96.06 93 ASN A CA 1
ATOM 695 C C . ASN A 1 93 ? 1.253 -6.655 10.303 1.00 96.06 93 ASN A C 1
ATOM 697 O O . ASN A 1 93 ? 0.642 -6.841 11.350 1.00 96.06 93 ASN A O 1
ATOM 701 N N . ILE A 1 94 ? 0.741 -5.941 9.296 1.00 94.50 94 ILE A N 1
ATOM 702 C CA . ILE A 1 94 ? -0.582 -5.313 9.360 1.00 94.50 94 ILE A CA 1
ATOM 703 C C . ILE A 1 94 ? -1.670 -6.375 9.540 1.00 94.50 94 ILE A C 1
ATOM 705 O O . ILE A 1 94 ? -2.528 -6.211 10.401 1.00 94.50 94 ILE A O 1
ATOM 709 N N . ALA A 1 95 ? -1.616 -7.478 8.788 1.00 93.88 95 ALA A N 1
ATOM 710 C CA . ALA A 1 95 ? -2.574 -8.576 8.920 1.00 93.88 95 ALA A CA 1
ATOM 711 C C . ALA A 1 95 ? -2.564 -9.212 10.321 1.00 93.88 95 ALA A C 1
ATOM 713 O O . ALA A 1 95 ? -3.620 -9.570 10.828 1.00 93.88 95 ALA A O 1
ATOM 714 N N . ALA A 1 96 ? -1.394 -9.324 10.957 1.00 94.19 96 ALA A N 1
ATOM 715 C CA . ALA A 1 96 ? -1.271 -9.856 12.315 1.00 94.19 96 ALA A CA 1
ATOM 716 C C . ALA A 1 96 ? -1.777 -8.886 13.400 1.00 94.19 96 ALA A C 1
ATOM 718 O O . ALA A 1 96 ? -2.197 -9.322 14.469 1.00 94.19 96 ALA A O 1
ATOM 719 N N . GLU A 1 97 ? -1.717 -7.577 13.146 1.00 92.56 97 GLU A N 1
ATOM 720 C CA . GLU A 1 97 ? -2.172 -6.528 14.070 1.00 92.56 97 GLU A CA 1
ATOM 721 C C . GLU A 1 97 ? -3.662 -6.184 13.907 1.00 92.56 97 GLU A C 1
ATOM 723 O O . GLU A 1 97 ? -4.257 -5.562 14.794 1.00 92.56 97 GLU A O 1
ATOM 728 N N . LEU A 1 98 ? -4.262 -6.527 12.765 1.00 91.62 98 LEU A N 1
ATOM 729 C CA . LEU A 1 98 ? -5.638 -6.175 12.444 1.00 91.62 98 LEU A CA 1
ATOM 730 C C . LEU A 1 98 ? -6.614 -7.109 13.166 1.00 91.62 98 LEU A C 1
ATOM 732 O O . LEU A 1 98 ? -6.492 -8.330 13.116 1.00 91.62 98 LEU A O 1
ATOM 736 N N . ARG A 1 99 ? -7.616 -6.519 13.821 1.00 90.19 99 ARG A N 1
ATOM 737 C CA . ARG A 1 99 ? -8.714 -7.286 14.418 1.00 90.19 99 ARG A CA 1
ATOM 738 C C . ARG A 1 99 ? -9.589 -7.901 13.332 1.00 90.19 99 ARG A C 1
ATOM 740 O O . ARG A 1 99 ? -9.676 -7.384 12.216 1.00 90.19 99 ARG A O 1
ATOM 747 N N . ASP A 1 100 ? -10.254 -8.991 13.681 1.00 85.81 100 ASP A N 1
ATOM 748 C CA . ASP A 1 100 ? -11.231 -9.614 12.796 1.00 85.81 100 ASP A CA 1
ATOM 749 C C . ASP A 1 100 ? -12.429 -8.671 12.576 1.00 85.81 100 ASP A C 1
ATOM 751 O O . ASP A 1 100 ? -12.875 -7.992 13.506 1.00 85.81 100 ASP A O 1
ATOM 755 N N . GLU A 1 101 ? -12.934 -8.608 11.342 1.00 78.88 101 GLU A N 1
ATOM 756 C CA . GLU A 1 101 ? -14.132 -7.830 11.007 1.00 78.88 101 GLU A CA 1
ATOM 757 C C . GLU A 1 101 ? -15.408 -8.405 11.644 1.00 78.88 101 GLU A C 1
ATOM 759 O O . GLU A 1 101 ? -16.353 -7.649 11.909 1.00 78.88 101 GLU A O 1
ATOM 764 N N . ASP A 1 102 ? -15.404 -9.706 11.957 1.00 80.62 102 ASP A N 1
ATOM 765 C CA . ASP A 1 102 ? -16.537 -10.436 12.536 1.00 80.62 102 ASP A CA 1
ATOM 766 C C . ASP A 1 102 ? -16.547 -10.462 14.073 1.00 80.62 102 ASP A C 1
ATOM 768 O O . ASP A 1 102 ? -17.471 -11.005 14.688 1.00 80.62 102 ASP A O 1
ATOM 772 N N . GLU A 1 103 ? -15.554 -9.851 14.725 1.00 86.50 103 GLU A N 1
ATOM 773 C CA . GLU A 1 103 ? -15.485 -9.812 16.184 1.00 86.50 103 GLU A CA 1
ATOM 774 C C . GLU A 1 103 ? -16.695 -9.068 16.797 1.00 86.50 103 GLU A C 1
ATOM 776 O O . GLU A 1 103 ? -17.179 -8.042 16.296 1.00 86.50 103 GLU A O 1
ATOM 781 N N . ASP A 1 104 ? -17.222 -9.591 17.910 1.00 85.81 104 ASP A N 1
ATOM 782 C CA . ASP A 1 104 ? -18.338 -8.955 18.605 1.00 85.81 104 ASP A CA 1
ATOM 783 C C . ASP A 1 104 ? -17.862 -7.765 19.453 1.00 85.81 104 ASP A C 1
ATOM 785 O O . ASP A 1 104 ? -17.289 -7.907 20.534 1.00 85.81 104 ASP A O 1
ATOM 789 N N . PHE A 1 105 ? -18.155 -6.555 18.977 1.00 86.81 105 PHE A N 1
ATOM 790 C CA . PHE A 1 105 ? -17.833 -5.305 19.666 1.00 86.81 105 PHE A CA 1
ATOM 791 C C . PHE A 1 105 ? -18.917 -4.841 20.650 1.00 86.81 105 PHE A C 1
ATOM 793 O O . PHE A 1 105 ? -18.815 -3.738 21.197 1.00 86.81 105 PHE A O 1
ATOM 800 N N . ASN A 1 106 ? -19.958 -5.646 20.904 1.00 86.25 106 ASN A N 1
ATOM 801 C CA . ASN A 1 106 ? -21.060 -5.248 21.780 1.00 86.25 106 ASN A CA 1
ATOM 802 C C . ASN A 1 106 ? -20.652 -5.038 23.241 1.00 86.25 106 ASN A C 1
ATOM 804 O O . ASN A 1 106 ? -21.280 -4.240 23.941 1.00 86.25 106 ASN A O 1
ATOM 808 N N . ALA A 1 107 ? -19.584 -5.707 23.672 1.00 87.12 107 ALA A N 1
ATOM 809 C CA . ALA A 1 107 ? -19.025 -5.587 25.013 1.00 87.12 107 ALA A CA 1
ATOM 810 C C . ALA A 1 107 ? -18.077 -4.383 25.192 1.00 87.12 107 ALA A C 1
ATOM 812 O O . ALA A 1 107 ? -17.679 -4.089 26.318 1.00 87.12 107 ALA A O 1
ATOM 813 N N . LEU A 1 108 ? -17.696 -3.682 24.114 1.00 87.62 108 LEU A N 1
ATOM 814 C CA . LEU A 1 108 ? -16.784 -2.539 24.202 1.00 87.62 108 LEU A CA 1
ATOM 815 C C . LEU A 1 108 ? -17.523 -1.262 24.616 1.00 87.62 108 LEU A C 1
ATOM 817 O O . LEU A 1 108 ? -18.584 -0.936 24.075 1.00 87.62 108 LEU A O 1
ATOM 821 N N . SER A 1 109 ? -16.912 -0.524 25.544 1.00 88.12 109 SER A N 1
ATOM 822 C CA . SER A 1 109 ? -17.299 0.851 25.880 1.00 88.12 109 SER A CA 1
ATOM 823 C C . SER A 1 109 ? -16.904 1.837 24.779 1.00 88.12 109 SER A C 1
ATOM 825 O O . SER A 1 109 ? -15.994 1.572 23.995 1.00 88.12 109 SER A O 1
ATOM 827 N N . ASP A 1 110 ? -17.525 3.015 24.770 1.00 84.81 110 ASP A N 1
ATOM 828 C CA . ASP A 1 110 ? -17.282 4.075 23.781 1.00 84.81 110 ASP A CA 1
ATOM 829 C C . ASP A 1 110 ? -15.797 4.440 23.679 1.00 84.81 110 ASP A C 1
ATOM 831 O O . ASP A 1 110 ? -15.224 4.450 22.594 1.00 84.81 110 ASP A O 1
ATOM 835 N N . LYS A 1 111 ? -15.122 4.596 24.821 1.00 84.56 111 LYS A N 1
ATOM 836 C CA . LYS A 1 111 ? -13.681 4.876 24.859 1.00 84.56 111 LYS A CA 1
ATOM 837 C C . LYS A 1 111 ? -12.840 3.737 24.268 1.00 84.56 111 LYS A C 1
ATOM 839 O O . LYS A 1 111 ? -11.819 3.985 23.633 1.00 84.56 111 LYS A O 1
ATOM 844 N N . GLN A 1 112 ? -13.235 2.482 24.483 1.00 89.06 112 GLN A N 1
ATOM 845 C CA . GLN A 1 112 ? -12.542 1.334 23.886 1.00 89.06 112 GLN A CA 1
ATOM 846 C C . GLN A 1 112 ? -12.796 1.245 22.378 1.00 89.06 112 GLN A C 1
ATOM 848 O O . GLN A 1 112 ? -11.891 0.865 21.637 1.00 89.06 112 GLN A O 1
ATOM 853 N N . LEU A 1 113 ? -13.996 1.621 21.926 1.00 87.19 113 LEU A N 1
ATOM 854 C CA . LEU A 1 113 ? -14.328 1.713 20.507 1.00 87.19 113 LEU A CA 1
ATOM 855 C C . LEU A 1 113 ? -13.497 2.795 19.819 1.00 87.19 113 LEU A C 1
ATOM 857 O O . LEU A 1 113 ? -12.896 2.510 18.792 1.00 87.19 113 LEU A O 1
ATOM 861 N N . GLU A 1 114 ? -13.369 3.986 20.407 1.00 84.56 114 GLU A N 1
ATOM 862 C CA . GLU A 1 114 ? -12.525 5.061 19.864 1.00 84.56 114 GLU A CA 1
ATOM 863 C C . GLU A 1 114 ? -11.065 4.624 19.688 1.00 84.56 114 GLU A C 1
ATOM 865 O O . GLU A 1 114 ? -10.461 4.852 18.637 1.00 84.56 114 GLU A O 1
ATOM 870 N N . VAL A 1 115 ? -10.499 3.942 20.690 1.00 87.75 115 VAL A N 1
ATOM 871 C CA . VAL A 1 115 ? -9.132 3.401 20.613 1.00 87.75 115 VAL A CA 1
ATOM 872 C C . VAL A 1 115 ? -9.019 2.344 19.513 1.00 87.75 115 VAL A C 1
ATOM 874 O O . VAL A 1 115 ? -8.053 2.356 18.748 1.00 87.75 115 VAL A O 1
ATOM 877 N N . ALA A 1 116 ? -10.003 1.448 19.401 1.00 89.00 116 ALA A N 1
ATOM 878 C CA . ALA A 1 116 ? -10.020 0.419 18.366 1.00 89.00 116 ALA A CA 1
ATOM 879 C C . ALA A 1 116 ? -10.151 1.016 16.955 1.00 89.00 116 ALA A C 1
ATOM 881 O O . ALA A 1 116 ? -9.451 0.576 16.045 1.00 89.00 116 ALA A O 1
ATOM 882 N N . ILE A 1 117 ? -10.987 2.044 16.779 1.00 86.19 117 ILE A N 1
ATOM 883 C CA . ILE A 1 117 ? -11.154 2.770 15.512 1.00 86.19 117 ILE A CA 1
ATOM 884 C C . ILE A 1 117 ? -9.847 3.451 15.125 1.00 86.19 117 ILE A C 1
ATOM 886 O O . ILE A 1 117 ? -9.379 3.290 14.000 1.00 86.19 117 ILE A O 1
ATOM 890 N N . ALA A 1 118 ? -9.215 4.169 16.057 1.00 83.75 118 ALA A N 1
ATOM 891 C CA . ALA A 1 118 ? -7.932 4.814 15.803 1.00 83.75 118 ALA A CA 1
ATOM 892 C C . ALA A 1 118 ? -6.850 3.795 15.400 1.00 83.75 118 ALA A C 1
ATOM 894 O O . ALA A 1 118 ? -6.076 4.051 14.474 1.00 83.75 118 ALA A O 1
ATOM 895 N N . ALA A 1 119 ? -6.819 2.626 16.049 1.00 88.50 119 ALA A N 1
ATOM 896 C CA . ALA A 1 119 ? -5.904 1.544 15.699 1.00 88.50 119 ALA A CA 1
ATOM 897 C C . ALA A 1 119 ? -6.184 0.979 14.295 1.00 88.50 119 ALA A C 1
ATOM 899 O O . ALA A 1 119 ? -5.254 0.871 13.497 1.00 88.50 119 ALA A O 1
ATOM 900 N N . ALA A 1 120 ? -7.445 0.683 13.963 1.00 87.25 120 ALA A N 1
ATOM 901 C CA . ALA A 1 120 ? -7.835 0.202 12.637 1.00 87.25 120 ALA A CA 1
ATOM 902 C C . ALA A 1 120 ? -7.497 1.227 11.540 1.00 87.25 120 ALA A C 1
ATOM 904 O O . ALA A 1 120 ? -6.869 0.886 10.539 1.00 87.25 120 ALA A O 1
ATOM 905 N N . ASN A 1 121 ? -7.810 2.504 11.765 1.00 83.50 121 ASN A N 1
ATOM 906 C CA . ASN A 1 121 ? -7.511 3.586 10.825 1.00 83.50 121 ASN A CA 1
ATOM 907 C C . ASN A 1 121 ? -6.007 3.770 10.599 1.00 83.50 121 ASN A C 1
ATOM 909 O O . ASN A 1 121 ? -5.578 4.009 9.472 1.00 83.50 121 ASN A O 1
ATOM 913 N N . LYS A 1 122 ? -5.179 3.596 11.637 1.00 87.19 122 LYS A N 1
ATOM 914 C CA . LYS A 1 122 ? -3.719 3.585 11.470 1.00 87.19 122 LYS A CA 1
ATOM 915 C C . LYS A 1 122 ? -3.275 2.488 10.495 1.00 87.19 122 LYS A C 1
ATOM 917 O O . LYS A 1 122 ? -2.398 2.740 9.670 1.00 87.19 122 LYS A O 1
ATOM 922 N N . GLN A 1 123 ? -3.871 1.298 10.572 1.00 89.12 123 GLN A N 1
ATOM 923 C CA . GLN A 1 123 ? -3.570 0.217 9.630 1.00 89.12 123 GLN A CA 1
ATOM 924 C C . GLN A 1 123 ? -4.039 0.544 8.212 1.00 89.12 123 GLN A C 1
ATOM 926 O O . GLN A 1 123 ? -3.283 0.339 7.265 1.00 89.12 123 GLN A O 1
ATOM 931 N N . VAL A 1 124 ? -5.231 1.130 8.063 1.00 85.19 124 VAL A N 1
ATOM 932 C CA . VAL A 1 124 ? -5.739 1.593 6.761 1.00 85.19 124 VAL A CA 1
ATOM 933 C C . VAL A 1 124 ? -4.763 2.570 6.099 1.00 85.19 124 VAL A C 1
ATOM 935 O O . VAL A 1 124 ? -4.415 2.375 4.939 1.00 85.19 124 VAL A O 1
ATOM 938 N N . LEU A 1 125 ? -4.250 3.560 6.836 1.00 84.75 125 LEU A N 1
ATOM 939 C CA . LEU A 1 125 ? -3.288 4.534 6.302 1.00 84.75 125 LEU A CA 1
ATOM 940 C C . LEU A 1 125 ? -1.967 3.885 5.852 1.00 84.75 125 LEU A C 1
ATOM 942 O O . LEU A 1 125 ? -1.390 4.278 4.839 1.00 84.75 125 LEU A O 1
ATOM 946 N N . ARG A 1 126 ? -1.481 2.872 6.582 1.00 90.69 126 ARG A N 1
ATOM 947 C CA . ARG A 1 126 ? -0.282 2.110 6.182 1.00 90.69 126 ARG A CA 1
ATOM 948 C C . ARG A 1 126 ? -0.527 1.331 4.887 1.00 90.69 126 ARG A C 1
ATOM 950 O O . ARG A 1 126 ? 0.323 1.345 3.998 1.00 90.69 126 ARG A O 1
ATOM 957 N N . LEU A 1 127 ? -1.691 0.692 4.758 1.00 89.88 127 LEU A N 1
ATOM 958 C CA . LEU A 1 127 ? -2.084 -0.023 3.538 1.00 89.88 127 LEU A CA 1
ATOM 959 C C . LEU A 1 127 ? -2.246 0.934 2.352 1.00 89.88 127 LEU A C 1
ATOM 961 O O . LEU A 1 127 ? -1.772 0.631 1.259 1.00 89.88 127 LEU A O 1
ATOM 965 N N . GLU A 1 128 ? -2.841 2.107 2.565 1.00 84.75 128 GLU A N 1
ATOM 966 C CA . GLU A 1 128 ? -2.964 3.159 1.552 1.00 84.75 128 GLU A CA 1
ATOM 967 C C . GLU A 1 128 ? -1.597 3.626 1.046 1.00 84.75 128 GLU A C 1
ATOM 969 O O . GLU A 1 128 ? -1.395 3.739 -0.163 1.00 84.75 128 GLU A O 1
ATOM 974 N N . ALA A 1 129 ? -0.634 3.839 1.946 1.00 88.19 129 ALA A N 1
ATOM 975 C CA . ALA A 1 129 ? 0.717 4.230 1.557 1.00 88.19 129 ALA A CA 1
ATOM 976 C C . ALA A 1 129 ? 1.373 3.186 0.636 1.00 88.19 129 ALA A C 1
ATOM 978 O O . ALA A 1 129 ? 2.015 3.550 -0.353 1.00 88.19 129 ALA A O 1
ATOM 979 N N . LEU A 1 130 ? 1.170 1.892 0.914 1.00 92.31 130 LEU A N 1
ATOM 980 C CA . LEU A 1 130 ? 1.635 0.813 0.039 1.00 92.31 130 LEU A CA 1
ATOM 981 C C . LEU A 1 130 ? 0.902 0.828 -1.307 1.00 92.31 130 LEU A C 1
ATOM 983 O O . LEU A 1 130 ? 1.556 0.798 -2.349 1.00 92.31 130 LEU A O 1
ATOM 987 N N . VAL A 1 131 ? -0.432 0.929 -1.307 1.00 88.12 131 VAL A N 1
ATOM 988 C CA . VAL A 1 131 ? -1.227 1.023 -2.546 1.00 88.12 131 VAL A CA 1
ATOM 989 C C . VAL A 1 131 ? -0.726 2.168 -3.419 1.00 88.12 131 VAL A C 1
ATOM 991 O O . VAL A 1 131 ? -0.464 1.965 -4.603 1.00 88.12 131 VAL A O 1
ATOM 994 N N . SER A 1 132 ? -0.571 3.356 -2.837 1.00 87.56 132 SER A N 1
ATOM 995 C CA . SER A 1 132 ? -0.123 4.552 -3.546 1.00 87.56 132 SER A CA 1
ATOM 996 C C . SER A 1 132 ? 1.263 4.341 -4.161 1.00 87.56 132 SER A C 1
ATOM 998 O O . SER A 1 132 ? 1.418 4.421 -5.380 1.00 87.56 132 SER A O 1
ATOM 1000 N N . LYS A 1 133 ? 2.243 3.912 -3.347 1.00 92.75 133 LYS A N 1
ATOM 1001 C CA . LYS A 1 133 ? 3.624 3.662 -3.792 1.00 92.75 133 LYS A CA 1
ATOM 1002 C C . LYS A 1 133 ? 3.685 2.729 -5.004 1.00 92.75 133 LYS A C 1
ATOM 1004 O O . LYS A 1 133 ? 4.379 3.019 -5.978 1.00 92.75 133 LYS A O 1
ATOM 1009 N N . TYR A 1 134 ? 2.990 1.594 -4.950 1.00 92.50 134 TYR A N 1
ATOM 1010 C CA . TYR A 1 134 ? 3.089 0.586 -6.009 1.00 92.50 134 TYR A CA 1
ATOM 1011 C C . TYR A 1 134 ? 2.293 0.945 -7.265 1.00 92.50 134 TYR A C 1
ATOM 1013 O O . TYR A 1 134 ? 2.655 0.520 -8.362 1.00 92.50 134 TYR A O 1
ATOM 1021 N N . ARG A 1 135 ? 1.266 1.788 -7.146 1.00 88.44 135 ARG A N 1
ATOM 1022 C CA . ARG A 1 135 ? 0.575 2.347 -8.314 1.00 88.44 135 ARG A CA 1
ATOM 1023 C C . ARG A 1 135 ? 1.401 3.405 -9.016 1.00 88.44 135 ARG A C 1
ATOM 1025 O O . ARG A 1 135 ? 1.500 3.358 -10.239 1.00 88.44 135 ARG A O 1
ATOM 1032 N N . ASP A 1 136 ? 2.038 4.290 -8.260 1.00 88.62 136 ASP A N 1
ATOM 1033 C CA . ASP A 1 136 ? 2.957 5.281 -8.819 1.00 88.62 136 ASP A CA 1
ATOM 1034 C C . ASP A 1 136 ? 4.132 4.589 -9.521 1.00 88.62 136 ASP A C 1
ATOM 1036 O O . ASP A 1 136 ? 4.533 4.981 -10.617 1.00 88.62 136 ASP A O 1
ATOM 1040 N N . ALA A 1 137 ? 4.628 3.487 -8.948 1.00 90.75 137 ALA A N 1
ATOM 1041 C CA . ALA A 1 137 ? 5.648 2.650 -9.573 1.00 90.75 137 ALA A CA 1
ATOM 1042 C C . ALA A 1 137 ? 5.197 2.077 -10.929 1.00 90.75 137 ALA A C 1
ATOM 1044 O O . ALA A 1 137 ? 5.951 2.152 -11.901 1.00 90.75 137 ALA A O 1
ATOM 1045 N N . VAL A 1 138 ? 3.974 1.542 -11.002 1.00 91.12 138 VAL A N 1
ATOM 1046 C CA . VAL A 1 138 ? 3.366 1.037 -12.245 1.00 91.12 138 VAL A CA 1
ATOM 1047 C C . VAL A 1 138 ? 3.187 2.152 -13.275 1.00 91.12 138 VAL A C 1
ATOM 1049 O O . VAL A 1 138 ? 3.521 1.958 -14.444 1.00 91.12 138 VAL A O 1
ATOM 1052 N N . ALA A 1 139 ? 2.684 3.315 -12.857 1.00 88.81 139 ALA A N 1
ATOM 1053 C CA . ALA A 1 139 ? 2.491 4.459 -13.743 1.00 88.81 139 ALA A CA 1
ATOM 1054 C C . ALA A 1 139 ? 3.830 4.932 -14.327 1.00 88.81 139 ALA A C 1
ATOM 1056 O O . ALA A 1 139 ? 3.954 5.100 -15.539 1.00 88.81 139 ALA A O 1
ATOM 1057 N N . ALA A 1 140 ? 4.866 5.036 -13.492 1.00 89.12 140 ALA A N 1
ATOM 1058 C CA . ALA A 1 140 ? 6.213 5.381 -13.934 1.00 89.12 140 ALA A CA 1
ATOM 1059 C C . ALA A 1 140 ? 6.786 4.359 -14.935 1.00 89.12 140 ALA A C 1
ATOM 1061 O O . ALA A 1 140 ? 7.440 4.741 -15.908 1.00 89.12 140 ALA A O 1
ATOM 1062 N N . ASP A 1 141 ? 6.526 3.062 -14.742 1.00 90.75 141 ASP A N 1
ATOM 1063 C CA . ASP A 1 141 ? 6.912 2.038 -15.719 1.00 90.75 141 ASP A CA 1
ATOM 1064 C C . ASP A 1 141 ? 6.166 2.190 -17.048 1.00 90.75 141 ASP A C 1
ATOM 1066 O O . ASP A 1 141 ? 6.763 2.029 -18.115 1.00 90.75 141 ASP A 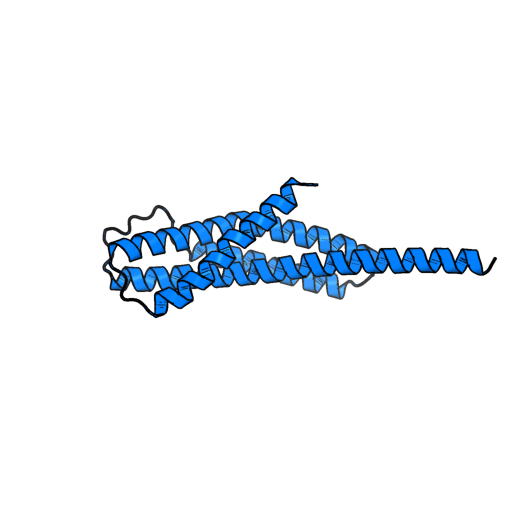O 1
ATOM 1070 N N . ASP A 1 142 ? 4.864 2.477 -17.011 1.00 89.25 142 ASP A N 1
ATOM 1071 C CA . ASP A 1 142 ? 4.072 2.717 -18.218 1.00 89.25 142 ASP A CA 1
ATOM 1072 C C . ASP A 1 142 ? 4.558 3.941 -18.990 1.00 89.25 142 ASP A C 1
ATOM 1074 O O . ASP A 1 142 ? 4.581 3.923 -20.226 1.00 89.25 142 ASP A O 1
ATOM 1078 N N . ASP A 1 143 ? 4.967 4.986 -18.281 1.00 90.81 143 ASP A N 1
ATOM 1079 C CA . ASP A 1 143 ? 5.557 6.192 -18.851 1.00 90.81 143 ASP A CA 1
ATOM 1080 C C . ASP A 1 143 ? 6.895 5.863 -19.513 1.00 90.81 143 ASP A C 1
ATOM 1082 O O . ASP A 1 143 ? 7.072 6.116 -20.709 1.00 90.81 143 ASP A O 1
ATOM 1086 N N . ARG A 1 144 ? 7.780 5.148 -18.807 1.00 89.12 144 ARG A N 1
ATOM 1087 C CA . ARG A 1 144 ? 9.072 4.734 -19.368 1.00 89.12 144 ARG A CA 1
ATOM 1088 C C . ARG A 1 144 ? 8.910 3.831 -20.589 1.00 89.12 144 ARG A C 1
ATOM 1090 O O . ARG A 1 144 ? 9.623 3.996 -21.578 1.00 89.12 144 ARG A O 1
ATOM 1097 N N . ARG A 1 145 ? 7.936 2.914 -20.570 1.00 88.44 145 ARG A N 1
ATOM 1098 C CA . ARG A 1 145 ? 7.589 2.077 -21.732 1.00 88.44 145 ARG A CA 1
ATOM 1099 C C . ARG A 1 145 ? 7.165 2.923 -22.935 1.00 88.44 145 ARG A C 1
ATOM 1101 O O . ARG A 1 145 ? 7.455 2.540 -24.070 1.00 88.44 145 ARG A O 1
ATOM 1108 N N . ARG A 1 146 ? 6.437 4.027 -22.724 1.00 88.12 146 ARG A N 1
ATOM 1109 C CA . ARG A 1 146 ? 6.044 4.943 -23.811 1.00 88.12 146 ARG A CA 1
ATOM 1110 C C . ARG A 1 146 ? 7.254 5.669 -24.383 1.00 88.12 146 ARG A C 1
ATOM 1112 O O . ARG A 1 146 ? 7.350 5.755 -25.605 1.00 88.12 146 ARG A O 1
ATOM 1119 N N . ASP A 1 147 ? 8.168 6.116 -23.533 1.00 88.62 147 ASP A N 1
ATOM 1120 C CA . ASP A 1 147 ? 9.369 6.827 -23.974 1.00 88.62 147 ASP A CA 1
ATOM 1121 C C . ASP A 1 147 ? 10.309 5.924 -24.771 1.00 88.62 147 ASP A C 1
ATOM 1123 O O . ASP A 1 147 ? 10.681 6.284 -25.882 1.00 88.62 147 ASP A O 1
ATOM 1127 N N . ILE A 1 148 ? 10.563 4.697 -24.307 1.00 86.62 148 ILE A N 1
ATOM 1128 C CA . ILE A 1 148 ? 11.370 3.711 -25.049 1.00 86.62 148 ILE A CA 1
ATOM 1129 C C . ILE A 1 148 ? 10.790 3.467 -26.453 1.00 86.62 148 ILE A C 1
ATOM 1131 O O . ILE A 1 148 ? 11.515 3.440 -27.447 1.00 86.62 148 ILE A O 1
ATOM 1135 N N . ARG A 1 149 ? 9.461 3.338 -26.579 1.00 87.69 149 ARG A N 1
ATOM 1136 C CA . ARG A 1 149 ? 8.818 3.173 -27.896 1.00 87.69 149 ARG A CA 1
ATOM 1137 C C . ARG A 1 149 ? 8.996 4.391 -28.803 1.00 87.69 149 ARG A C 1
ATOM 1139 O O . ARG A 1 149 ? 9.137 4.210 -30.010 1.00 87.69 149 ARG A O 1
ATOM 1146 N N . ARG A 1 150 ? 8.967 5.606 -28.246 1.00 89.94 150 ARG A N 1
ATOM 1147 C CA . ARG A 1 150 ? 9.211 6.846 -29.001 1.00 89.94 150 ARG A CA 1
ATOM 1148 C C . ARG A 1 150 ? 10.663 6.923 -29.462 1.00 89.94 150 ARG A C 1
ATOM 1150 O O . ARG A 1 150 ? 10.888 7.099 -30.652 1.00 89.94 150 ARG A O 1
ATOM 1157 N N . GLU A 1 151 ? 11.611 6.667 -28.560 1.00 88.25 151 GLU A N 1
ATOM 1158 C CA . GLU A 1 151 ? 13.049 6.614 -28.856 1.00 88.25 151 GLU A CA 1
ATOM 1159 C C . GLU A 1 151 ? 13.339 5.648 -30.021 1.00 88.25 151 GLU A C 1
ATOM 1161 O O . GLU A 1 151 ? 13.994 6.018 -30.995 1.00 88.25 151 GLU A O 1
ATOM 1166 N N . HIS A 1 152 ? 12.783 4.431 -29.987 1.00 87.69 152 HIS A N 1
ATOM 1167 C CA . HIS A 1 152 ? 12.942 3.468 -31.082 1.00 87.69 152 HIS A CA 1
ATOM 1168 C C . HIS A 1 152 ? 12.319 3.931 -32.407 1.00 87.69 152 HIS A C 1
ATOM 1170 O O . HIS A 1 152 ? 12.896 3.693 -33.469 1.00 87.69 152 HIS A O 1
ATOM 1176 N N . ALA A 1 153 ? 11.147 4.571 -32.367 1.00 90.06 153 ALA A N 1
ATOM 1177 C CA . ALA A 1 153 ? 10.487 5.073 -33.569 1.00 90.06 153 ALA A CA 1
ATOM 1178 C C . ALA A 1 153 ? 11.270 6.225 -34.215 1.00 90.06 153 ALA A C 1
ATOM 1180 O O . ALA A 1 153 ? 11.387 6.273 -35.441 1.00 90.06 153 ALA A O 1
ATOM 1181 N N . ASP A 1 154 ? 11.829 7.123 -33.406 1.00 91.12 154 ASP A N 1
ATOM 1182 C CA . ASP A 1 154 ? 12.610 8.260 -33.891 1.00 91.12 154 ASP A CA 1
ATOM 1183 C C . ASP A 1 154 ? 13.961 7.807 -34.458 1.00 91.12 154 ASP A C 1
ATOM 1185 O O . ASP A 1 154 ? 14.324 8.216 -35.560 1.00 91.12 154 ASP A O 1
ATOM 1189 N N . LEU A 1 155 ? 14.637 6.850 -33.810 1.00 88.19 155 LEU A N 1
ATOM 1190 C CA . LEU A 1 155 ? 15.840 6.216 -34.366 1.00 88.19 155 LEU A CA 1
ATOM 1191 C C . LEU A 1 155 ? 15.573 5.562 -35.729 1.00 88.19 155 LEU A C 1
ATOM 1193 O O . LEU A 1 155 ? 16.368 5.711 -36.658 1.00 88.19 155 LEU A O 1
ATOM 1197 N N . ALA A 1 156 ? 14.449 4.856 -35.873 1.00 87.12 156 ALA A N 1
ATOM 1198 C CA . ALA A 1 156 ? 14.075 4.240 -37.143 1.00 87.12 156 ALA A CA 1
ATOM 1199 C C . ALA A 1 156 ? 13.807 5.288 -38.239 1.00 87.12 156 ALA A C 1
ATOM 1201 O O . ALA A 1 156 ? 14.220 5.098 -39.385 1.00 87.12 156 ALA A O 1
ATOM 1202 N N . ARG A 1 157 ? 13.155 6.408 -37.897 1.00 88.62 157 ARG A N 1
ATOM 1203 C CA . ARG A 1 157 ? 12.925 7.530 -38.826 1.00 88.62 157 ARG A CA 1
ATOM 1204 C C . ARG A 1 157 ? 14.232 8.180 -39.271 1.00 88.62 157 ARG A C 1
ATOM 1206 O O . ARG A 1 157 ? 14.412 8.391 -40.469 1.00 88.62 157 ARG A O 1
ATOM 1213 N N . ASP A 1 158 ? 15.152 8.428 -38.344 1.00 89.19 158 ASP A N 1
ATOM 1214 C CA . ASP A 1 158 ? 16.466 9.010 -38.638 1.00 89.19 158 ASP A CA 1
ATOM 1215 C C . ASP A 1 158 ? 17.298 8.122 -39.571 1.00 89.19 158 ASP A C 1
ATOM 1217 O O . ASP A 1 158 ? 17.954 8.620 -40.487 1.00 89.19 158 ASP A O 1
ATOM 1221 N N . MET A 1 159 ? 17.253 6.799 -39.382 1.00 85.25 159 MET A N 1
ATOM 1222 C CA . MET A 1 159 ? 17.937 5.851 -40.269 1.00 85.25 159 MET A CA 1
ATOM 1223 C C . MET A 1 159 ? 17.367 5.857 -41.692 1.00 85.25 159 MET A C 1
ATOM 1225 O O . MET A 1 159 ? 18.123 5.686 -42.646 1.00 85.25 159 MET A O 1
ATOM 1229 N N . ILE A 1 160 ? 16.055 6.066 -41.846 1.00 85.06 160 ILE A N 1
ATOM 1230 C CA . ILE A 1 160 ? 15.405 6.181 -43.160 1.00 85.06 160 ILE A CA 1
ATOM 1231 C C . ILE A 1 160 ? 15.748 7.523 -43.820 1.00 85.06 160 ILE A C 1
ATOM 1233 O O . ILE A 1 160 ? 16.032 7.546 -45.010 1.00 85.06 160 ILE A O 1
ATOM 1237 N N . ALA A 1 161 ? 15.763 8.625 -43.065 1.00 80.31 161 ALA A N 1
ATOM 1238 C CA . ALA A 1 161 ? 16.035 9.965 -43.594 1.00 80.31 161 ALA A CA 1
ATOM 1239 C C . ALA A 1 161 ? 17.498 10.187 -44.028 1.00 80.31 161 ALA A C 1
ATOM 1241 O O . ALA A 1 161 ? 17.776 11.090 -44.813 1.00 80.31 161 ALA A O 1
ATOM 1242 N N . ARG A 1 162 ? 18.442 9.385 -43.514 1.00 75.25 162 ARG A N 1
ATOM 1243 C CA . ARG A 1 162 ? 19.870 9.431 -43.886 1.00 75.25 162 ARG A CA 1
ATOM 1244 C C . ARG A 1 162 ? 20.230 8.572 -45.106 1.00 75.25 162 ARG A C 1
ATOM 1246 O O . ARG A 1 162 ? 21.413 8.494 -45.439 1.00 75.25 162 ARG A O 1
ATOM 1253 N N . ARG A 1 163 ? 19.259 7.904 -45.728 1.00 62.84 163 ARG A N 1
ATOM 1254 C CA . ARG A 1 163 ? 19.447 7.024 -46.887 1.00 62.84 163 ARG A CA 1
ATOM 1255 C C . ARG A 1 163 ? 18.921 7.673 -48.160 1.00 62.84 163 ARG A C 1
ATOM 1257 O O . ARG A 1 163 ? 19.573 7.454 -49.203 1.00 62.84 163 ARG A O 1
#

Radius of gyration: 21.41 Å; chains: 1; bounding box: 45×27×73 Å

Foldseek 3Di:
DVPLVVLLVVLVVLLVVVVVVVVVVVPDPDDQVVLLVLLLSLLVNLVSLLVSLVVLLVVLLVLVVVVCVVPPDPPVNVVSVVVSVVVVVLSVVLVVQGDDSPDDCVPPDPVRSVVSSVSSVVSSVVSVVSSVVSVVSNVVSVVSVVVVVVVVVVVVVVVVVVD

Organism: NCBI:txid765414